Protein AF-A0A7D9IFY8-F1 (afdb_monomer)

Organism: Paramuricea clavata (NCBI:txid317549)

Mean predicted aligned error: 18.94 Å

Secondary structure (DSSP, 8-state):
--SSSEE-SS--TT-PEEHHHHHHHHHHHHHHHHHHH-SS--HHHHHHHHHT---S--SS-HHHHHHHHHHHHHHTTTTS--TT--S-TT-TTS-S-TTTT--HHHHHHHHHHHHHHHHHHHT--

Foldseek 3Di:
DDPQQWDADDDDDPRTDGPVVVVVVVVVVVVVLVVQCDPDDDPVSSVVSVVPPDDPPPPDDVVVVVVVVVVVCVVVVVVDDDPPPPQCPVCPVDDSPPCPPPDPVVVVVVVVVVVVVVCVVVVDD

Radius of gyration: 24.24 Å; Cα contacts (8 Å, |Δi|>4): 32; chains: 1; bounding box: 45×59×61 Å

Structure (mmCIF, N/CA/C/O backbone):
data_AF-A0A7D9IFY8-F1
#
_entry.id   AF-A0A7D9IFY8-F1
#
loop_
_atom_site.group_PDB
_atom_site.id
_atom_site.type_symbol
_atom_site.label_atom_id
_atom_site.label_alt_id
_atom_site.label_comp_id
_atom_site.label_asym_id
_atom_site.label_entity_id
_atom_site.label_seq_id
_atom_site.pdbx_PDB_ins_code
_atom_site.Cartn_x
_atom_site.Cartn_y
_atom_site.Cartn_z
_atom_site.occupancy
_atom_site.B_iso_or_equiv
_atom_site.auth_seq_id
_atom_site.auth_comp_id
_atom_site.auth_asym_id
_atom_site.auth_atom_id
_atom_site.pdbx_PDB_model_num
ATOM 1 N N . MET A 1 1 ? 24.743 -6.665 -24.602 1.00 47.25 1 MET A N 1
ATOM 2 C CA . MET A 1 1 ? 23.739 -6.048 -23.702 1.00 47.25 1 MET A CA 1
ATOM 3 C C . MET A 1 1 ? 23.916 -4.538 -23.751 1.00 47.25 1 MET A C 1
ATOM 5 O O . MET A 1 1 ? 25.010 -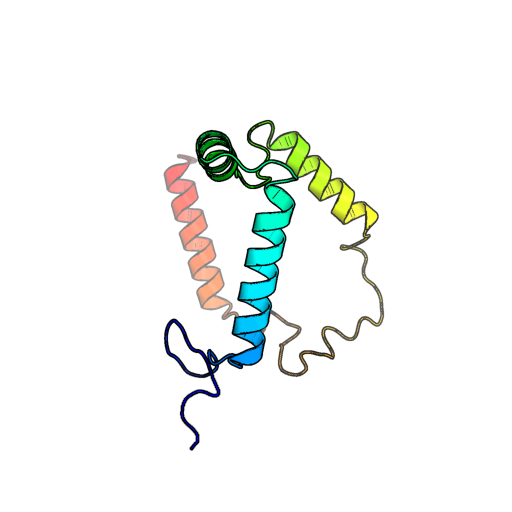4.081 -23.456 1.00 47.25 1 MET A O 1
ATOM 9 N N . LYS A 1 2 ? 22.901 -3.763 -24.164 1.00 46.47 2 LYS A N 1
ATOM 10 C CA . LYS A 1 2 ? 22.975 -2.292 -24.101 1.00 46.47 2 LYS A CA 1
ATOM 11 C C . LYS A 1 2 ? 22.871 -1.862 -22.634 1.00 46.47 2 LYS A C 1
ATOM 13 O O . LYS A 1 2 ? 21.839 -2.074 -22.000 1.00 46.47 2 LYS A O 1
ATOM 18 N N . TRP A 1 3 ? 23.962 -1.311 -22.110 1.00 46.94 3 TRP A N 1
ATOM 19 C CA . TRP A 1 3 ? 23.988 -0.527 -20.875 1.00 46.94 3 TRP A CA 1
ATOM 20 C C . TRP A 1 3 ? 22.898 0.566 -20.940 1.00 46.94 3 TRP A C 1
ATOM 22 O O . TRP A 1 3 ? 22.561 1.018 -22.032 1.00 46.94 3 TRP A O 1
ATOM 32 N N . ASN A 1 4 ? 22.332 0.981 -19.802 1.00 60.41 4 ASN A N 1
ATOM 33 C CA . ASN A 1 4 ? 21.301 2.035 -19.718 1.00 60.41 4 ASN A CA 1
ATOM 34 C C . ASN A 1 4 ? 19.918 1.737 -20.335 1.00 60.41 4 ASN A C 1
ATOM 36 O O . ASN A 1 4 ? 19.291 2.634 -20.891 1.00 60.41 4 ASN A O 1
ATOM 40 N N . ARG A 1 5 ? 19.362 0.527 -20.184 1.00 70.44 5 ARG A N 1
ATOM 41 C CA . ARG A 1 5 ? 17.916 0.296 -20.444 1.00 70.44 5 ARG A CA 1
ATOM 42 C C . ARG A 1 5 ? 17.066 0.216 -19.176 1.00 70.44 5 ARG A C 1
ATOM 44 O O . ARG A 1 5 ? 15.882 0.549 -19.192 1.00 70.44 5 ARG A O 1
ATOM 51 N N . PHE A 1 6 ? 17.674 -0.210 -18.076 1.00 76.62 6 PHE A N 1
ATOM 52 C CA . PHE A 1 6 ? 16.973 -0.486 -16.832 1.00 76.62 6 PHE A CA 1
ATOM 53 C C . PHE A 1 6 ? 17.587 0.286 -15.671 1.00 76.62 6 PHE A C 1
ATOM 55 O O . PHE A 1 6 ? 18.805 0.357 -15.533 1.00 76.62 6 PHE A O 1
ATOM 62 N N . TYR A 1 7 ? 16.720 0.845 -14.835 1.00 79.75 7 TYR A N 1
ATOM 63 C CA . TYR A 1 7 ? 17.058 1.516 -13.594 1.00 79.75 7 TYR A CA 1
ATOM 64 C C . TYR A 1 7 ? 16.783 0.581 -12.418 1.00 79.75 7 TYR A C 1
ATOM 66 O O . TYR A 1 7 ? 15.698 0.006 -12.303 1.00 79.75 7 TYR A O 1
ATOM 74 N N . ASN A 1 8 ? 17.758 0.455 -11.522 1.00 82.56 8 ASN A N 1
ATOM 75 C CA . ASN A 1 8 ? 17.622 -0.291 -10.280 1.00 82.56 8 ASN A CA 1
ATOM 76 C C . ASN A 1 8 ? 18.334 0.465 -9.159 1.00 82.56 8 ASN A C 1
ATOM 78 O O . ASN A 1 8 ? 19.557 0.545 -9.132 1.00 82.56 8 ASN A O 1
ATOM 82 N N . LYS A 1 9 ? 17.557 1.049 -8.244 1.00 75.62 9 LYS A N 1
ATOM 83 C CA . LYS A 1 9 ? 18.082 1.914 -7.179 1.00 75.62 9 LYS A CA 1
ATOM 84 C C . LYS A 1 9 ? 18.773 1.144 -6.049 1.00 75.62 9 LYS A C 1
ATOM 86 O O . LYS A 1 9 ? 19.682 1.678 -5.430 1.00 75.62 9 LYS A O 1
ATOM 91 N N . TYR A 1 10 ? 18.312 -0.071 -5.755 1.00 80.12 10 TYR A N 1
ATOM 92 C CA . TYR A 1 10 ? 18.707 -0.828 -4.557 1.00 80.12 10 TYR A CA 1
ATOM 93 C C . TYR A 1 10 ? 19.348 -2.186 -4.884 1.00 80.12 10 TYR A C 1
ATOM 95 O O . TYR A 1 10 ? 19.658 -2.952 -3.977 1.00 80.12 10 TYR A O 1
ATOM 103 N N . GLY A 1 11 ? 19.515 -2.504 -6.170 1.00 75.81 11 GLY A N 1
ATOM 104 C CA . GLY A 1 11 ? 19.933 -3.824 -6.632 1.00 75.81 11 GLY A CA 1
ATOM 105 C C . GLY A 1 11 ? 18.859 -4.905 -6.427 1.00 75.81 11 GLY A C 1
ATOM 106 O O . GLY A 1 11 ? 17.798 -4.674 -5.843 1.00 75.81 11 GLY A O 1
ATOM 107 N N . GLY A 1 12 ? 19.128 -6.111 -6.936 1.00 73.69 12 GLY A N 1
ATOM 108 C CA . GLY A 1 12 ? 18.305 -7.307 -6.714 1.00 73.69 12 GLY A CA 1
ATOM 109 C C . GLY A 1 12 ? 17.490 -7.781 -7.924 1.00 73.69 12 GLY A C 1
ATOM 110 O O . GLY A 1 12 ? 17.083 -7.002 -8.791 1.00 73.69 12 GLY A O 1
ATOM 111 N N . LYS A 1 13 ? 17.252 -9.098 -7.977 1.00 70.25 13 LYS A N 1
ATOM 112 C CA . LYS A 1 13 ? 16.517 -9.775 -9.056 1.00 70.25 13 LYS A CA 1
ATOM 113 C C . LYS A 1 13 ? 15.056 -9.304 -9.079 1.00 70.25 13 LYS A C 1
ATOM 115 O O . LYS A 1 13 ? 14.392 -9.295 -8.049 1.00 70.25 13 LYS A O 1
ATOM 120 N N . GLY A 1 14 ? 14.570 -8.891 -10.251 1.00 74.56 14 GLY A N 1
ATOM 121 C CA . GLY A 1 14 ? 13.191 -8.414 -10.443 1.00 74.56 14 GLY A CA 1
ATOM 122 C C . GLY A 1 14 ? 12.923 -6.958 -10.035 1.00 74.56 14 GLY A C 1
ATOM 123 O O . GLY A 1 14 ? 11.797 -6.499 -10.170 1.00 74.56 14 GLY A O 1
ATOM 124 N N . ARG A 1 15 ? 13.936 -6.206 -9.580 1.00 74.31 15 ARG A N 1
ATOM 125 C CA . ARG A 1 15 ? 13.803 -4.789 -9.168 1.00 74.31 15 ARG A CA 1
ATOM 126 C C . ARG A 1 15 ? 14.237 -3.785 -10.245 1.00 74.31 15 ARG A C 1
ATOM 128 O O . ARG A 1 15 ? 14.510 -2.624 -9.952 1.00 74.31 15 ARG A O 1
ATOM 135 N N . ASN A 1 16 ? 14.314 -4.243 -11.491 1.00 81.75 16 ASN A N 1
ATOM 136 C CA . ASN A 1 16 ? 14.696 -3.440 -12.646 1.00 81.75 16 ASN A CA 1
ATOM 137 C C . ASN A 1 16 ? 13.439 -2.817 -13.263 1.00 81.75 16 ASN A C 1
ATOM 139 O O . ASN A 1 16 ? 12.577 -3.547 -13.747 1.00 81.75 16 ASN A O 1
ATOM 143 N N . ILE A 1 17 ? 13.347 -1.489 -13.277 1.00 82.94 17 ILE A N 1
ATOM 144 C CA . ILE A 1 17 ? 12.310 -0.770 -14.029 1.00 82.94 17 ILE A CA 1
ATOM 145 C C . ILE A 1 17 ? 12.907 -0.194 -15.318 1.00 82.94 17 ILE A C 1
ATOM 147 O O . ILE A 1 17 ? 14.098 0.119 -15.334 1.00 82.94 17 ILE A O 1
ATOM 151 N N . PRO A 1 18 ? 12.134 -0.037 -16.405 1.00 86.19 18 PRO A N 1
ATOM 152 C CA . PRO A 1 18 ? 12.608 0.672 -17.589 1.00 86.19 18 PRO A CA 1
ATOM 153 C C . PRO A 1 18 ? 13.031 2.103 -17.236 1.00 86.19 18 PRO A C 1
ATOM 155 O O . PRO A 1 18 ? 12.374 2.769 -16.431 1.00 86.19 18 PRO A O 1
ATOM 158 N N . LEU A 1 19 ? 14.121 2.585 -17.834 1.00 83.06 19 LEU A N 1
ATOM 159 C CA . LEU A 1 19 ? 14.581 3.962 -17.625 1.00 83.06 19 LEU A CA 1
ATOM 160 C C . LEU A 1 19 ? 13.548 4.997 -18.083 1.00 83.06 19 LEU A C 1
ATOM 162 O O . LEU A 1 19 ? 13.347 5.983 -17.377 1.00 83.06 19 LEU A O 1
ATOM 166 N N . ASP A 1 20 ? 12.828 4.727 -19.174 1.00 84.06 20 ASP A N 1
ATOM 167 C CA . ASP A 1 20 ? 11.741 5.587 -19.658 1.00 84.06 20 ASP A CA 1
ATOM 168 C C . ASP A 1 20 ? 10.643 5.742 -18.601 1.00 84.06 20 ASP A C 1
ATOM 170 O O . ASP A 1 20 ? 10.259 6.856 -18.251 1.00 84.06 20 ASP A O 1
ATOM 174 N N . LEU A 1 21 ? 10.237 4.633 -17.973 1.00 84.25 21 LEU A N 1
ATOM 175 C CA . LEU A 1 21 ? 9.246 4.643 -16.896 1.00 84.25 21 LEU A CA 1
ATOM 176 C C . LEU A 1 21 ? 9.736 5.446 -15.682 1.00 84.25 21 LEU A C 1
ATOM 178 O O . LEU A 1 21 ? 8.972 6.182 -15.055 1.00 84.25 21 LEU A O 1
ATOM 182 N N . LYS A 1 22 ? 11.026 5.342 -15.340 1.00 85.50 22 LYS A N 1
ATOM 183 C CA . LYS A 1 22 ? 11.612 6.152 -14.265 1.00 85.50 22 LYS A CA 1
ATOM 184 C C . LYS A 1 22 ? 11.605 7.640 -14.621 1.00 85.50 22 LYS A C 1
ATOM 186 O O . LYS A 1 22 ? 11.300 8.470 -13.761 1.00 85.50 22 LYS A O 1
ATOM 191 N N . MET A 1 23 ? 11.929 7.977 -15.864 1.00 86.44 23 MET A N 1
ATOM 192 C CA . MET A 1 23 ? 11.931 9.349 -16.362 1.00 86.44 23 MET A CA 1
ATOM 193 C C . MET A 1 23 ? 10.519 9.943 -16.370 1.00 86.44 23 MET A C 1
ATOM 195 O O . MET A 1 23 ? 10.328 11.068 -15.916 1.00 86.44 23 MET A O 1
ATOM 199 N N . GLU A 1 24 ? 9.507 9.174 -16.770 1.00 88.50 24 GLU A N 1
ATOM 200 C CA . GLU A 1 24 ? 8.099 9.572 -16.678 1.00 88.50 24 GLU A CA 1
ATOM 201 C C . GLU A 1 24 ? 7.666 9.850 -15.237 1.00 88.50 24 GLU A C 1
ATOM 203 O O . GLU A 1 24 ? 7.034 10.873 -14.964 1.00 88.50 24 GLU A O 1
ATOM 208 N N . GLN A 1 25 ? 8.046 8.987 -14.290 1.00 89.75 25 GLN A N 1
ATOM 209 C CA . GLN A 1 25 ? 7.767 9.199 -12.867 1.00 89.75 25 GLN A CA 1
ATOM 210 C C . GLN A 1 25 ? 8.417 10.486 -12.342 1.00 89.75 25 GLN A C 1
ATOM 212 O O . GLN A 1 25 ? 7.773 11.243 -11.615 1.00 89.75 25 GLN A O 1
ATOM 217 N N . LEU A 1 26 ? 9.672 10.754 -12.720 1.00 87.12 26 LEU A N 1
ATOM 218 C CA . LEU A 1 26 ? 10.379 11.983 -12.345 1.00 87.12 26 LEU A CA 1
ATOM 219 C C . LEU A 1 26 ? 9.727 13.220 -12.972 1.00 87.12 26 LEU A C 1
ATOM 221 O O . LEU A 1 26 ? 9.483 14.200 -12.272 1.00 87.12 26 LEU A O 1
ATOM 225 N N . ASN A 1 27 ? 9.360 13.154 -14.250 1.00 90.50 27 ASN A N 1
ATOM 226 C CA . ASN A 1 27 ? 8.672 14.237 -14.948 1.00 90.50 27 ASN A CA 1
ATOM 227 C C . ASN A 1 27 ? 7.293 14.523 -14.344 1.00 90.50 27 ASN A C 1
ATOM 229 O O . ASN A 1 27 ? 6.922 15.683 -14.162 1.00 90.50 27 ASN A O 1
ATOM 233 N N . LYS A 1 28 ? 6.532 13.482 -13.991 1.00 88.62 28 LYS A N 1
ATOM 234 C CA . LYS A 1 28 ? 5.238 13.620 -13.313 1.00 88.62 28 LYS A CA 1
ATOM 235 C C . LYS A 1 28 ? 5.401 14.245 -11.930 1.00 88.62 28 LYS A C 1
ATOM 237 O O . LYS A 1 28 ? 4.640 15.149 -11.586 1.00 88.62 28 LYS A O 1
ATOM 242 N N . LEU A 1 29 ? 6.404 13.810 -11.165 1.00 84.81 29 LEU A N 1
ATOM 243 C CA . LEU A 1 29 ? 6.724 14.373 -9.854 1.00 84.81 29 LEU A CA 1
ATOM 244 C C . LEU A 1 29 ? 7.085 15.859 -9.965 1.00 84.81 29 LEU A C 1
ATOM 246 O O . LEU A 1 29 ? 6.508 16.679 -9.256 1.00 84.81 29 LEU A O 1
ATOM 250 N N . LEU A 1 30 ? 7.968 16.210 -10.899 1.00 82.44 30 LEU A N 1
ATOM 251 C CA . LEU A 1 30 ? 8.411 17.579 -11.150 1.00 82.44 30 LEU A CA 1
ATOM 252 C C . LEU A 1 30 ? 7.241 18.481 -11.571 1.00 82.44 30 LEU A C 1
ATOM 254 O O . LEU A 1 30 ? 7.009 19.524 -10.964 1.00 82.44 30 LEU A O 1
ATOM 258 N N . LYS A 1 31 ? 6.437 18.052 -12.552 1.00 82.75 31 LYS A N 1
ATOM 259 C CA . LYS A 1 31 ? 5.240 18.789 -12.993 1.00 82.75 31 LYS A CA 1
ATOM 260 C C . LYS A 1 31 ? 4.221 18.950 -11.866 1.00 82.75 31 LYS A C 1
ATOM 262 O O . LYS A 1 31 ? 3.619 20.012 -11.734 1.00 82.75 31 LYS A O 1
ATOM 267 N N . SER A 1 32 ? 4.039 17.926 -11.032 1.00 77.88 32 SER A N 1
ATOM 268 C CA . SER A 1 32 ? 3.168 18.007 -9.858 1.00 77.88 32 SER A CA 1
ATOM 269 C C . SER A 1 32 ? 3.703 18.991 -8.817 1.00 77.88 32 SER A C 1
ATOM 271 O O . SER A 1 32 ? 2.914 19.739 -8.242 1.00 77.88 32 SER A O 1
ATOM 273 N N . MET A 1 33 ? 5.018 19.012 -8.578 1.00 78.62 33 MET A N 1
ATOM 274 C CA . MET A 1 33 ? 5.655 19.982 -7.689 1.00 78.62 33 MET A CA 1
ATOM 275 C C . MET A 1 33 ? 5.448 21.403 -8.212 1.00 78.62 33 MET A C 1
ATOM 277 O O . MET A 1 33 ? 4.920 22.232 -7.479 1.00 78.62 33 MET A O 1
ATOM 281 N N . PHE A 1 34 ? 5.742 21.665 -9.487 1.00 75.12 34 PHE A N 1
ATOM 282 C CA . PHE A 1 34 ? 5.554 22.989 -10.083 1.00 75.12 34 PHE A CA 1
ATOM 283 C C . PHE A 1 34 ? 4.094 23.448 -10.080 1.00 75.12 34 PHE A C 1
ATOM 285 O O . PHE A 1 34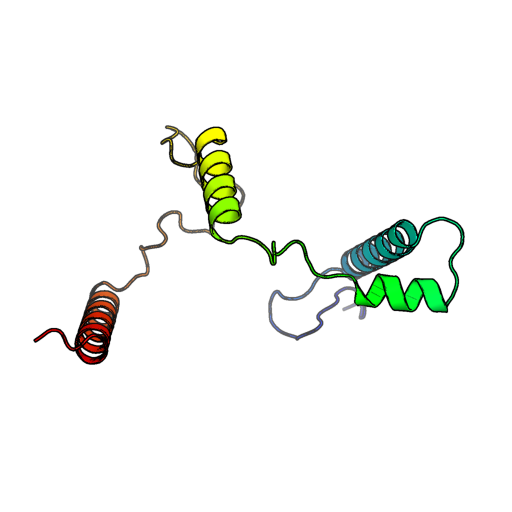 ? 3.819 24.584 -9.703 1.00 75.12 34 PHE A O 1
ATOM 292 N N . ARG A 1 35 ? 3.137 22.563 -10.388 1.00 77.94 35 ARG A N 1
ATOM 293 C CA . ARG A 1 35 ? 1.703 22.879 -10.256 1.00 77.94 35 ARG A CA 1
ATOM 294 C C . ARG A 1 35 ? 1.326 23.249 -8.823 1.00 77.94 35 ARG A C 1
ATOM 296 O O . ARG A 1 35 ? 0.579 24.199 -8.624 1.00 77.94 35 ARG A O 1
ATOM 303 N N . SER A 1 36 ? 1.878 22.551 -7.827 1.00 67.56 36 SER A N 1
ATOM 304 C CA . SER A 1 36 ? 1.621 22.860 -6.412 1.00 67.56 36 SER A CA 1
ATOM 305 C C . SER A 1 36 ? 2.228 24.187 -5.938 1.00 67.56 36 SER A C 1
ATOM 307 O O . SER A 1 36 ? 1.834 24.701 -4.894 1.00 67.56 36 SER A O 1
ATOM 309 N N . LEU A 1 37 ? 3.171 24.764 -6.692 1.00 68.69 37 LEU A N 1
ATOM 310 C CA . LEU A 1 37 ? 3.765 26.061 -6.374 1.00 68.69 37 LEU A CA 1
ATOM 311 C C . LEU A 1 37 ? 2.917 27.247 -6.872 1.00 68.69 37 LEU A C 1
ATOM 313 O O . LEU A 1 37 ? 3.071 28.337 -6.329 1.00 68.69 37 LEU A O 1
ATOM 317 N N . GLY A 1 38 ? 1.982 27.044 -7.808 1.00 67.44 38 GLY A N 1
ATOM 318 C CA . GLY A 1 38 ? 1.103 28.095 -8.344 1.00 67.44 38 GLY A CA 1
ATOM 319 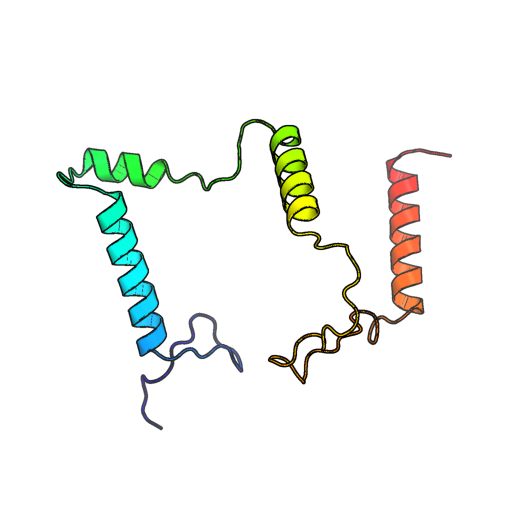C C . GLY A 1 38 ? 1.834 29.203 -9.131 1.00 67.44 38 GLY A C 1
ATOM 320 O O . GLY A 1 38 ? 3.064 29.221 -9.189 1.00 67.44 38 GLY A O 1
ATOM 321 N N . PRO A 1 39 ? 1.097 30.135 -9.762 1.00 65.75 39 PRO A N 1
ATOM 322 C CA . PRO A 1 39 ? 1.691 31.306 -10.410 1.00 65.75 39 PRO A CA 1
ATOM 323 C C . PRO A 1 39 ? 2.239 32.275 -9.340 1.00 65.75 39 PRO A C 1
ATOM 325 O O . PRO A 1 39 ? 1.572 32.516 -8.336 1.00 65.75 39 PRO A O 1
ATOM 328 N N . ASN A 1 40 ? 3.445 32.819 -9.549 1.00 59.75 40 ASN A N 1
ATOM 329 C CA . ASN A 1 40 ? 4.266 33.628 -8.617 1.00 59.75 40 ASN A CA 1
ATOM 330 C C . ASN A 1 40 ? 5.036 32.847 -7.532 1.00 59.75 40 ASN A C 1
ATOM 332 O O . ASN A 1 40 ? 4.771 32.955 -6.328 1.00 59.75 40 ASN A O 1
ATOM 336 N N . VAL A 1 41 ? 6.049 32.097 -7.980 1.00 61.31 41 VAL A N 1
ATOM 337 C CA . VAL A 1 41 ? 7.040 31.427 -7.127 1.00 61.31 41 VAL A CA 1
ATOM 338 C C . VAL A 1 41 ? 8.059 32.446 -6.610 1.00 61.31 41 VAL A C 1
ATOM 340 O O . VAL A 1 41 ? 8.734 33.105 -7.390 1.00 61.31 41 VAL A O 1
ATOM 343 N N . ASP A 1 42 ? 8.181 32.543 -5.289 1.00 69.19 42 ASP A N 1
ATOM 344 C CA . ASP A 1 42 ? 9.194 33.338 -4.586 1.00 69.19 42 ASP A CA 1
ATOM 345 C C . ASP A 1 42 ? 9.947 32.399 -3.626 1.00 69.19 42 ASP A C 1
ATOM 347 O O . ASP A 1 42 ? 9.333 31.496 -3.040 1.00 69.19 42 ASP A O 1
ATOM 351 N N . GLU A 1 43 ? 11.262 32.558 -3.466 1.00 67.69 43 GLU A N 1
ATOM 352 C CA . GLU A 1 43 ? 12.131 31.588 -2.777 1.00 67.69 43 GLU A CA 1
ATOM 353 C C . GLU A 1 43 ? 11.682 31.356 -1.322 1.00 67.69 43 GLU A C 1
ATOM 355 O O . GLU A 1 43 ? 11.629 30.220 -0.832 1.00 67.69 43 GLU A O 1
ATOM 360 N N . LYS A 1 44 ? 11.238 32.428 -0.651 1.00 64.81 44 LYS A N 1
ATOM 361 C CA . LYS A 1 44 ? 10.694 32.381 0.718 1.00 64.81 44 LYS A CA 1
ATOM 362 C C . LYS A 1 44 ? 9.360 31.628 0.794 1.00 64.81 44 LYS A C 1
ATOM 364 O O . LYS A 1 44 ? 9.133 30.856 1.728 1.00 64.81 44 LYS A O 1
ATOM 369 N N . LYS A 1 45 ? 8.479 31.803 -0.200 1.00 60.75 45 LYS A N 1
ATOM 370 C CA . LYS A 1 45 ? 7.183 31.099 -0.280 1.00 60.75 45 LYS A CA 1
ATOM 371 C C . LYS A 1 45 ? 7.376 29.615 -0.599 1.00 60.75 45 LYS A C 1
ATOM 373 O O . LYS A 1 45 ? 6.654 28.777 -0.059 1.00 60.75 45 LYS A O 1
ATOM 378 N N . CYS A 1 46 ? 8.372 29.292 -1.422 1.00 56.94 46 CYS A N 1
ATOM 379 C CA . CYS A 1 46 ? 8.711 27.928 -1.814 1.00 56.94 46 CYS A CA 1
ATOM 380 C C . CYS A 1 46 ? 9.175 27.090 -0.610 1.00 56.94 46 CYS A C 1
ATOM 382 O O . CYS A 1 46 ? 8.608 26.029 -0.343 1.00 56.94 46 CYS A O 1
ATOM 384 N N . LYS A 1 47 ? 10.110 27.612 0.201 1.00 61.84 47 LYS A N 1
ATOM 385 C CA . LYS A 1 47 ? 10.584 26.948 1.434 1.00 61.84 47 LYS A CA 1
ATOM 386 C C . LYS A 1 47 ? 9.447 26.703 2.436 1.00 61.84 47 LYS A C 1
ATOM 388 O O . LYS A 1 47 ? 9.335 25.607 2.984 1.00 61.84 47 LYS A O 1
ATOM 393 N N . LYS A 1 48 ? 8.549 27.681 2.615 1.00 61.12 48 LYS A N 1
ATOM 394 C CA . LYS A 1 48 ? 7.385 27.554 3.511 1.00 61.12 48 LYS A CA 1
ATOM 395 C C . LYS A 1 48 ? 6.412 26.459 3.050 1.00 61.12 48 LYS A C 1
ATOM 397 O O . LYS A 1 48 ? 6.011 25.629 3.859 1.00 61.12 48 LYS A O 1
A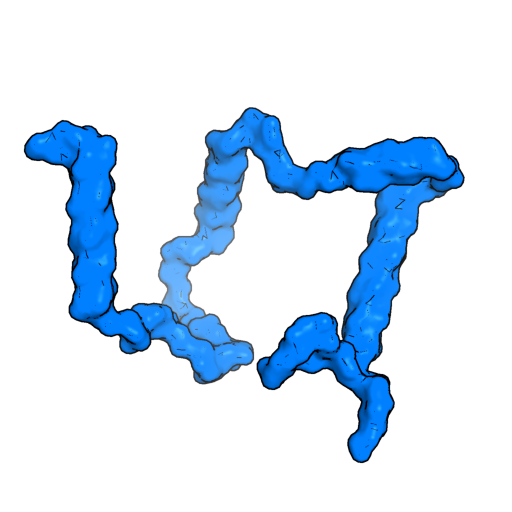TOM 402 N N . ARG A 1 49 ? 6.079 26.405 1.755 1.00 58.91 49 ARG A N 1
ATOM 403 C CA . ARG A 1 49 ? 5.151 25.401 1.193 1.00 58.91 49 ARG A CA 1
ATOM 404 C C . ARG A 1 49 ? 5.740 23.989 1.153 1.00 58.91 49 ARG A C 1
ATOM 406 O O . ARG A 1 49 ? 5.012 23.025 1.364 1.00 58.91 49 ARG A O 1
ATOM 413 N N . MET A 1 50 ? 7.048 23.861 0.928 1.00 56.81 50 MET A N 1
ATOM 414 C CA . MET A 1 50 ? 7.753 22.572 0.964 1.00 56.81 50 MET A CA 1
ATOM 415 C C . MET A 1 50 ? 7.792 21.976 2.378 1.00 56.81 50 MET A C 1
ATOM 417 O O . MET A 1 50 ? 7.611 20.772 2.531 1.00 56.81 50 MET A O 1
ATOM 421 N N . SER A 1 51 ? 7.956 22.816 3.407 1.00 57.81 51 SER A N 1
ATOM 422 C CA . SER A 1 51 ? 7.947 22.394 4.817 1.00 57.81 51 SER A CA 1
ATOM 423 C C . SER A 1 51 ? 6.538 22.043 5.337 1.00 57.81 51 SER A C 1
ATOM 425 O O . SER A 1 51 ? 6.379 21.260 6.269 1.00 57.81 51 SER A O 1
ATOM 427 N N . GLN A 1 52 ? 5.485 22.572 4.700 1.00 56.41 52 GLN A N 1
ATOM 428 C CA . GLN A 1 52 ? 4.084 22.351 5.082 1.00 56.41 52 GLN A CA 1
ATOM 429 C C . GLN A 1 52 ? 3.436 21.090 4.488 1.00 56.41 52 GLN A C 1
ATOM 431 O O . GLN A 1 52 ? 2.270 20.830 4.783 1.00 56.41 52 GLN A O 1
ATOM 436 N N . LYS A 1 53 ? 4.152 20.274 3.699 1.00 45.47 53 LYS A N 1
ATOM 437 C CA . LYS A 1 53 ? 3.649 18.959 3.261 1.00 45.47 53 LYS A CA 1
ATOM 438 C C . LYS A 1 53 ? 3.654 17.964 4.424 1.00 45.47 53 LYS A C 1
ATOM 440 O O . LYS A 1 53 ? 4.432 17.017 4.459 1.00 45.47 53 LYS A O 1
ATOM 445 N N . GLN A 1 54 ? 2.747 18.162 5.372 1.00 48.53 54 GLN A N 1
ATOM 446 C CA . GLN A 1 54 ? 2.216 17.053 6.146 1.00 48.53 54 GLN A CA 1
ATOM 447 C C . GLN A 1 54 ? 1.325 16.263 5.186 1.00 48.53 54 GLN A C 1
ATOM 449 O O . GLN A 1 54 ? 0.447 16.834 4.541 1.00 48.53 54 GLN A O 1
ATOM 454 N N . GLY A 1 55 ? 1.592 14.966 5.026 1.00 49.12 55 GLY A N 1
ATOM 455 C CA . GLY A 1 55 ? 0.641 14.082 4.356 1.00 49.12 55 GLY A CA 1
ATOM 456 C C . GLY A 1 55 ? -0.731 14.198 5.022 1.00 49.12 55 GLY A C 1
ATOM 457 O O . GLY A 1 55 ? -0.816 14.601 6.182 1.00 49.12 55 GLY A O 1
ATOM 458 N N . HIS A 1 56 ? -1.787 13.825 4.299 1.00 50.22 56 HIS A N 1
ATOM 459 C CA . HIS A 1 56 ? -3.161 13.679 4.799 1.00 50.22 56 HIS A CA 1
ATOM 460 C C . HIS A 1 56 ? -3.283 12.569 5.874 1.00 50.22 56 HIS A C 1
ATOM 462 O O . HIS A 1 56 ? -4.165 11.725 5.821 1.00 50.22 56 HIS A O 1
ATOM 468 N N . GLY A 1 57 ? -2.375 12.515 6.846 1.00 49.12 57 GLY A N 1
ATOM 469 C CA . GLY A 1 57 ? -2.664 11.943 8.146 1.00 49.12 57 GLY A CA 1
ATOM 470 C C . GLY A 1 57 ? -3.379 13.031 8.925 1.00 49.12 57 GLY A C 1
ATOM 471 O O . GLY A 1 57 ? -2.769 14.041 9.274 1.00 49.12 57 GLY A O 1
ATOM 472 N N . SER A 1 58 ? -4.677 12.856 9.132 1.00 50.59 58 SER A N 1
ATOM 473 C CA . SER A 1 58 ? -5.511 13.667 10.011 1.00 50.59 58 SER A CA 1
ATOM 474 C C . SER A 1 58 ? -4.875 13.720 11.405 1.00 50.59 58 SER A C 1
ATOM 476 O O . SER A 1 58 ? -5.157 12.901 12.272 1.00 50.59 58 SER A O 1
ATOM 478 N N . LYS A 1 59 ? -4.015 14.714 11.661 1.00 56.31 59 LYS A N 1
ATOM 479 C CA . LYS A 1 59 ? -3.438 15.004 12.989 1.00 56.31 59 LYS A CA 1
ATOM 480 C C . LYS A 1 59 ? -4.468 15.569 13.980 1.00 56.31 59 LYS A C 1
ATOM 482 O O . LYS A 1 59 ? -4.117 16.348 14.856 1.00 56.31 59 LYS A O 1
ATOM 487 N N . GLY A 1 60 ? -5.742 15.239 13.803 1.00 59.38 60 GLY A N 1
ATOM 488 C CA . GLY A 1 60 ? -6.838 15.845 14.546 1.00 59.38 60 GLY A CA 1
ATOM 489 C C . GLY A 1 60 ? -7.588 14.837 15.387 1.00 59.38 60 GLY A C 1
ATOM 490 O O . GLY A 1 60 ? -7.710 15.032 16.589 1.00 59.38 60 GLY A O 1
ATOM 491 N N . LYS A 1 61 ? -8.134 13.790 14.759 1.00 65.25 61 LYS A N 1
ATOM 492 C CA . LYS A 1 61 ? -9.137 12.934 15.396 1.00 65.25 61 LYS A CA 1
ATOM 493 C C . LYS A 1 61 ? -9.098 11.520 14.801 1.00 65.25 61 LYS A C 1
ATOM 495 O O . LYS A 1 61 ? -9.587 11.311 13.685 1.00 65.25 61 LYS A O 1
ATOM 500 N N . PRO A 1 62 ? -8.483 10.550 15.498 1.00 74.12 62 PRO A N 1
ATOM 501 C CA . PRO A 1 62 ? -8.393 9.177 15.006 1.00 74.12 62 PRO A CA 1
ATOM 502 C C . PRO A 1 62 ? -9.780 8.542 14.855 1.00 74.12 62 PRO A C 1
ATOM 504 O O . PRO A 1 62 ? -10.012 7.810 13.901 1.00 74.12 62 PRO A O 1
ATOM 507 N N . GLU A 1 63 ? -10.718 8.892 15.730 1.00 78.12 63 GLU A N 1
ATOM 508 C CA . GLU A 1 63 ? -12.090 8.372 15.749 1.00 78.12 63 GLU A CA 1
ATOM 509 C C . GLU A 1 63 ? -12.876 8.737 14.484 1.00 78.12 63 GLU A C 1
ATOM 511 O O . GLU A 1 63 ? -13.424 7.857 13.826 1.00 78.12 63 GLU A O 1
ATOM 516 N N . GLU A 1 64 ? -12.860 10.011 14.079 1.00 77.69 64 GLU A N 1
ATOM 517 C CA . GLU A 1 64 ? -13.524 10.467 12.846 1.00 77.69 64 GLU A CA 1
ATOM 518 C C . GLU A 1 64 ? -12.922 9.796 11.602 1.00 77.69 64 GLU A C 1
ATOM 520 O O . GLU A 1 64 ? -13.638 9.429 10.672 1.00 77.69 64 GLU A O 1
ATOM 525 N N . THR A 1 65 ? -11.606 9.568 11.614 1.00 78.88 65 THR A N 1
ATOM 526 C CA . THR A 1 65 ? -10.903 8.886 10.517 1.00 78.88 65 THR A CA 1
ATOM 527 C C . THR A 1 65 ? -11.312 7.416 10.431 1.00 78.88 65 THR A C 1
ATOM 529 O O . THR A 1 65 ? -11.578 6.909 9.343 1.00 78.88 65 THR A O 1
ATOM 532 N N . VAL A 1 66 ? -11.394 6.728 11.573 1.00 83.12 66 VAL A N 1
ATOM 533 C CA . VAL A 1 66 ? -11.863 5.339 11.647 1.00 83.12 66 VAL A CA 1
ATOM 534 C C . VAL A 1 66 ? -13.309 5.240 11.167 1.00 83.12 66 VAL A C 1
ATOM 536 O O . VAL A 1 66 ? -13.615 4.371 10.352 1.00 83.12 66 VAL A O 1
ATOM 539 N N . GLN A 1 67 ? -14.179 6.159 11.592 1.00 83.94 67 GLN 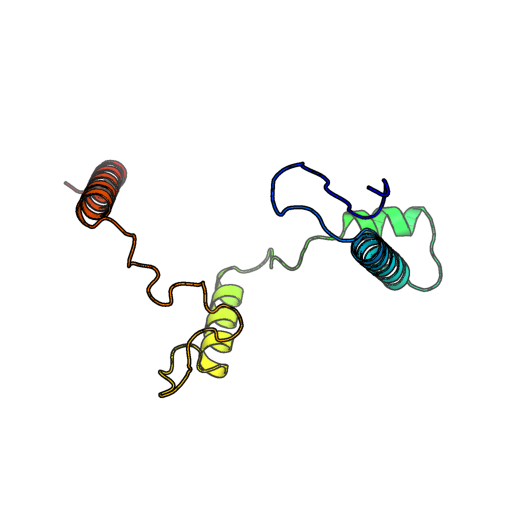A N 1
ATOM 540 C CA . GLN A 1 67 ? -15.578 6.171 11.170 1.00 83.94 67 GLN A CA 1
ATOM 541 C C . GLN A 1 67 ? -15.720 6.384 9.658 1.00 83.94 67 GLN A C 1
ATOM 543 O O . GLN A 1 67 ? -16.513 5.700 9.013 1.00 83.94 67 GLN A O 1
ATOM 548 N N . GLN A 1 68 ? -14.917 7.276 9.073 1.00 81.19 68 GLN A N 1
ATOM 549 C CA . GLN A 1 68 ? -14.898 7.493 7.629 1.00 81.19 68 GLN A CA 1
ATOM 550 C C . GLN A 1 68 ? -14.453 6.236 6.870 1.00 81.19 68 GLN A C 1
ATOM 552 O O . GLN A 1 68 ? -15.092 5.859 5.894 1.00 81.19 68 GLN A O 1
ATOM 557 N N . ILE A 1 69 ? -13.407 5.547 7.343 1.00 83.19 69 ILE A N 1
ATOM 558 C CA . ILE A 1 69 ? -12.950 4.284 6.742 1.00 83.19 69 ILE A CA 1
ATOM 559 C C . ILE A 1 69 ? -14.060 3.229 6.791 1.00 83.19 69 ILE A C 1
ATOM 561 O O . ILE A 1 69 ? -14.297 2.545 5.799 1.00 83.19 69 ILE A O 1
ATOM 565 N N . ILE A 1 70 ? -14.750 3.095 7.927 1.00 87.56 70 ILE A N 1
ATOM 566 C CA . ILE A 1 70 ? -15.853 2.139 8.080 1.00 87.56 70 ILE A CA 1
ATOM 567 C C . ILE A 1 70 ? -16.986 2.459 7.098 1.00 87.56 70 ILE A C 1
ATOM 569 O O . ILE A 1 70 ? -17.465 1.556 6.411 1.00 87.56 70 ILE A O 1
ATOM 573 N N . ASN A 1 71 ? -17.384 3.729 6.997 1.00 85.88 71 ASN A N 1
ATOM 574 C CA . ASN A 1 71 ? -18.441 4.161 6.084 1.00 85.88 71 ASN A CA 1
ATOM 575 C C . ASN A 1 71 ? -18.067 3.865 4.622 1.00 85.88 71 ASN A C 1
ATOM 577 O O . ASN A 1 71 ? -18.839 3.215 3.922 1.00 85.88 71 ASN A O 1
ATOM 581 N N . ASP A 1 72 ? -16.849 4.214 4.200 1.00 86.38 72 ASP A N 1
ATOM 582 C CA . ASP A 1 72 ? -16.320 3.916 2.864 1.00 86.38 72 ASP A CA 1
ATOM 583 C C . ASP A 1 72 ? -16.345 2.414 2.530 1.00 86.38 72 ASP A C 1
ATOM 585 O O . ASP A 1 72 ? -16.666 2.016 1.406 1.00 86.38 72 ASP A O 1
ATOM 589 N N . LEU A 1 73 ? -15.950 1.568 3.487 1.00 84.19 73 LEU A N 1
ATOM 590 C CA . LEU A 1 73 ? -15.907 0.115 3.306 1.00 84.19 73 LEU A CA 1
ATOM 591 C C . LEU A 1 73 ? -17.311 -0.489 3.195 1.00 84.19 73 LEU A C 1
ATOM 593 O O . LEU A 1 73 ? -17.518 -1.418 2.407 1.00 84.19 73 LEU A O 1
ATOM 597 N N . ASN A 1 74 ? -18.265 0.055 3.952 1.00 85.12 74 ASN A N 1
ATOM 598 C CA . ASN A 1 74 ? -19.667 -0.345 3.897 1.00 85.12 74 ASN A CA 1
ATOM 599 C C . ASN A 1 74 ? -20.336 0.108 2.594 1.00 85.12 74 ASN A C 1
ATOM 601 O O . ASN A 1 74 ? -20.978 -0.709 1.940 1.00 85.12 74 ASN A O 1
ATOM 605 N N . GLU A 1 75 ? -20.132 1.357 2.164 1.00 84.62 75 GLU A N 1
ATOM 606 C CA . GLU A 1 75 ? -20.658 1.880 0.892 1.00 84.62 75 GLU A CA 1
ATOM 607 C C . GLU A 1 75 ? -20.170 1.062 -0.305 1.00 84.62 75 GLU A C 1
ATOM 609 O O . GLU A 1 75 ? -20.946 0.683 -1.182 1.00 84.62 75 GLU A O 1
ATOM 614 N N . LYS A 1 76 ? -18.878 0.718 -0.321 1.00 78.94 76 LYS A N 1
ATOM 615 C CA . LYS A 1 76 ? -18.273 -0.099 -1.383 1.00 78.94 76 LYS A CA 1
ATOM 616 C C . LYS A 1 76 ? -18.624 -1.585 -1.277 1.00 78.94 76 LYS A C 1
ATOM 618 O O . LYS A 1 76 ? -18.126 -2.369 -2.085 1.00 78.94 76 LYS A O 1
ATOM 623 N N . CYS A 1 77 ? -19.441 -1.975 -0.291 1.00 72.19 77 CYS A N 1
ATOM 624 C CA . CYS A 1 77 ? -19.869 -3.350 -0.040 1.00 72.19 77 CYS A CA 1
ATOM 625 C C . CYS A 1 77 ? -18.692 -4.341 -0.057 1.00 72.19 77 CYS A C 1
ATOM 627 O O . CYS A 1 77 ? -18.817 -5.464 -0.543 1.00 72.19 77 CYS A O 1
ATOM 629 N N . VAL A 1 78 ? -17.526 -3.927 0.461 1.00 73.75 78 VAL A N 1
ATOM 630 C CA . VAL A 1 78 ? -16.263 -4.682 0.320 1.00 73.75 78 VAL A CA 1
ATOM 631 C C . VAL A 1 78 ? -16.345 -6.053 0.998 1.00 73.75 78 VAL A C 1
ATOM 633 O O . VAL A 1 78 ? -15.673 -6.993 0.581 1.00 73.75 78 VAL A O 1
ATOM 636 N N . PHE A 1 79 ? -17.194 -6.171 2.020 1.00 75.50 79 PHE A N 1
ATOM 637 C CA . PHE A 1 79 ? -17.407 -7.396 2.788 1.00 75.50 79 PHE A CA 1
ATOM 638 C C . PHE A 1 79 ? -18.540 -8.282 2.256 1.00 75.50 79 PHE A C 1
ATOM 640 O O . PHE A 1 79 ? -18.723 -9.389 2.761 1.00 75.50 79 PHE A O 1
ATOM 647 N N . GLN A 1 80 ? -19.309 -7.832 1.258 1.00 76.94 80 GLN A N 1
ATOM 648 C CA . GLN A 1 80 ? -20.354 -8.667 0.672 1.00 76.94 80 GLN A CA 1
ATOM 649 C C . GLN A 1 80 ? -19.730 -9.731 -0.233 1.00 76.94 80 GLN A C 1
ATOM 651 O O . GLN A 1 80 ? -18.939 -9.439 -1.136 1.00 76.94 80 GLN A O 1
ATOM 656 N N . TYR A 1 81 ? -20.104 -10.987 0.009 1.00 70.12 81 TYR A N 1
ATOM 657 C CA . TYR A 1 81 ? -19.691 -12.098 -0.833 1.00 70.12 81 TYR A CA 1
ATOM 658 C C . TYR A 1 81 ? -20.320 -11.945 -2.218 1.00 70.12 81 TYR A C 1
ATOM 660 O O . TYR A 1 81 ? -21.539 -11.961 -2.368 1.00 70.12 81 TYR A O 1
ATOM 668 N N . THR A 1 82 ? -19.477 -11.795 -3.236 1.00 65.94 82 THR A N 1
ATOM 669 C CA . THR A 1 82 ? -19.907 -11.743 -4.633 1.00 65.94 82 THR A CA 1
ATOM 670 C C . THR A 1 82 ? -19.647 -13.112 -5.260 1.00 65.94 82 THR A C 1
ATOM 672 O O . THR A 1 82 ? -18.481 -13.448 -5.503 1.00 65.94 82 THR A O 1
ATOM 675 N N . PRO A 1 83 ? -20.690 -13.938 -5.490 1.00 61.56 83 PRO A N 1
ATOM 676 C CA . PRO A 1 83 ? -20.510 -15.200 -6.194 1.00 61.56 83 PRO A CA 1
ATOM 677 C C . PRO A 1 83 ? -19.939 -14.898 -7.587 1.00 61.56 83 PRO A C 1
ATOM 679 O O . PRO A 1 83 ? -20.407 -13.989 -8.268 1.00 61.56 83 PRO A O 1
ATOM 682 N N . ASN A 1 84 ? -18.901 -15.639 -7.983 1.00 65.75 84 ASN 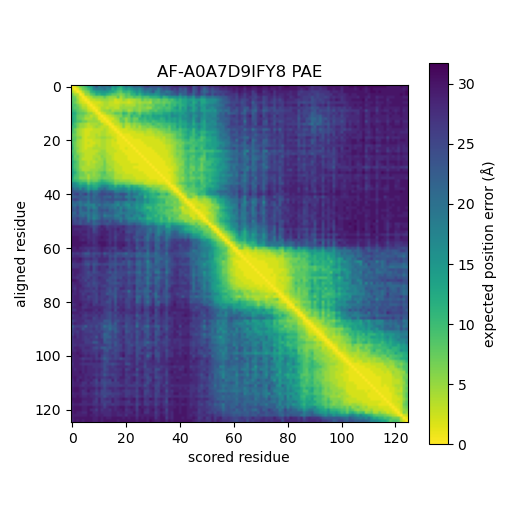A N 1
ATOM 683 C CA . ASN A 1 84 ? -18.174 -15.516 -9.258 1.00 65.75 84 ASN A CA 1
ATOM 684 C C . ASN A 1 84 ? -17.160 -14.363 -9.404 1.00 65.75 84 ASN A C 1
ATOM 686 O O . ASN A 1 84 ? -16.788 -14.020 -10.526 1.00 65.75 84 ASN A O 1
ATOM 690 N N . ARG A 1 85 ? -16.601 -13.808 -8.318 1.00 64.94 85 ARG A N 1
ATOM 691 C CA . ARG A 1 85 ? -15.283 -13.158 -8.451 1.00 64.94 85 ARG A CA 1
ATOM 692 C C . ARG A 1 85 ? -14.214 -14.227 -8.666 1.00 64.94 85 ARG A C 1
ATOM 694 O O . ARG A 1 85 ? -13.816 -14.896 -7.716 1.00 64.94 85 ARG A O 1
ATOM 701 N N . GLU A 1 86 ? -13.723 -14.359 -9.896 1.00 59.16 86 GLU A N 1
ATOM 702 C CA . GLU A 1 86 ? -12.562 -15.191 -10.249 1.00 59.16 86 GLU A CA 1
ATOM 703 C C . GLU A 1 86 ? -11.260 -14.617 -9.653 1.00 59.16 86 GLU A C 1
ATOM 705 O O . GLU A 1 86 ? -10.356 -14.216 -10.373 1.00 59.16 86 GLU A O 1
ATOM 710 N N . GLY A 1 87 ? -11.163 -14.513 -8.323 1.00 66.25 87 GLY A N 1
ATOM 711 C CA . GLY A 1 87 ? -9.975 -14.057 -7.598 1.00 66.25 87 GLY A CA 1
ATOM 712 C C . GLY A 1 87 ? -9.248 -12.883 -8.267 1.00 66.25 87 GLY A C 1
ATOM 713 O O . GLY A 1 87 ? -9.790 -11.788 -8.420 1.00 66.25 87 GLY A O 1
ATOM 714 N N . HIS A 1 88 ? -7.999 -13.124 -8.662 1.00 63.41 88 HIS A N 1
ATOM 715 C CA . HIS A 1 88 ? -7.163 -12.156 -9.359 1.00 63.41 88 HI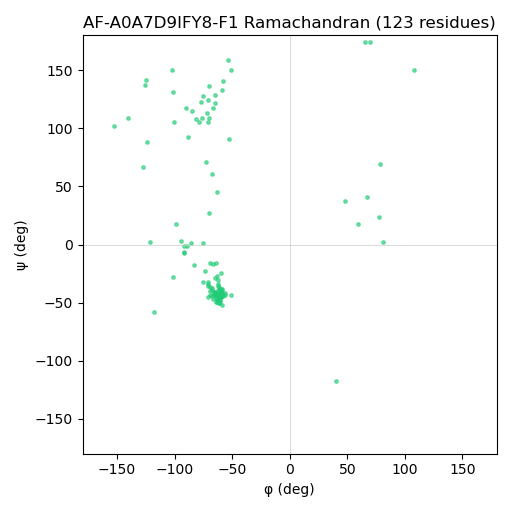S A CA 1
ATOM 716 C C . HIS A 1 88 ? -6.677 -12.745 -10.695 1.00 63.41 88 HIS A C 1
ATOM 718 O O . HIS A 1 88 ? -5.578 -13.301 -10.735 1.00 63.41 88 HIS A O 1
ATOM 724 N N . PRO A 1 89 ? -7.430 -12.608 -11.805 1.00 65.25 89 PRO A N 1
ATOM 725 C CA . PRO A 1 89 ? -7.051 -13.209 -13.089 1.00 65.25 89 PRO A CA 1
ATOM 726 C C . PRO A 1 89 ? -5.754 -12.600 -13.641 1.00 65.25 89 PRO A C 1
ATOM 728 O O . PRO A 1 89 ? -4.962 -13.280 -14.286 1.00 65.25 89 PRO A O 1
ATOM 731 N N . SER A 1 90 ? -5.472 -11.337 -13.301 1.00 74.19 90 SER A N 1
ATOM 732 C CA . SER A 1 90 ? -4.202 -10.662 -13.599 1.00 74.19 90 SER A CA 1
ATOM 733 C C . SER A 1 90 ? -3.001 -11.253 -12.850 1.00 74.19 90 SER A C 1
ATOM 735 O O . SER A 1 90 ? -1.857 -10.991 -13.216 1.00 74.19 90 SER A O 1
ATOM 737 N N . PHE A 1 91 ? -3.240 -12.042 -11.800 1.00 68.94 91 PHE A N 1
ATOM 738 C CA . PHE A 1 91 ? -2.210 -12.669 -10.980 1.00 68.94 91 PHE A CA 1
ATOM 739 C C . PHE A 1 91 ? -2.460 -14.178 -10.860 1.00 68.94 91 PHE A C 1
ATOM 741 O O . PHE A 1 91 ? -2.685 -14.682 -9.762 1.00 68.94 91 PHE A O 1
ATOM 748 N N . PRO A 1 92 ? -2.336 -14.939 -11.962 1.00 71.06 92 PRO A N 1
ATOM 749 C CA . PRO A 1 92 ? -2.614 -16.379 -11.968 1.00 71.06 92 PRO A CA 1
ATOM 750 C C . PRO A 1 92 ? -1.653 -17.187 -11.079 1.00 71.06 92 PRO A C 1
ATOM 752 O O . PRO A 1 92 ? -1.919 -18.335 -10.745 1.00 71.06 92 PRO A O 1
ATOM 755 N N . LYS A 1 93 ? -0.517 -16.594 -10.687 1.00 72.94 93 LYS A N 1
ATOM 756 C CA . LYS A 1 93 ? 0.460 -17.182 -9.756 1.00 72.94 93 LYS A CA 1
ATOM 757 C C . LYS A 1 93 ? 0.215 -16.800 -8.295 1.00 72.94 93 LYS A C 1
ATOM 759 O O . LYS A 1 93 ? 0.937 -17.282 -7.427 1.00 72.94 93 LYS A O 1
ATOM 764 N N . PHE A 1 94 ? -0.717 -15.888 -8.024 1.00 71.62 94 PHE A N 1
ATOM 765 C CA . PHE A 1 94 ? -1.036 -15.478 -6.666 1.00 71.62 94 PHE A CA 1
ATOM 766 C C . PHE A 1 94 ? -2.040 -16.466 -6.090 1.00 71.62 94 PHE A C 1
ATOM 768 O O . PHE A 1 94 ? -3.156 -16.601 -6.588 1.00 71.62 94 PHE A O 1
ATOM 775 N N . GLU A 1 95 ? -1.620 -17.199 -5.065 1.00 67.62 95 GLU A N 1
ATOM 776 C CA . GLU A 1 95 ? -2.496 -18.153 -4.402 1.00 67.62 95 GLU A CA 1
ATOM 777 C C . GLU A 1 95 ? -3.649 -17.395 -3.734 1.00 67.62 95 GLU A C 1
ATOM 779 O O . GLU A 1 95 ? -3.430 -16.530 -2.887 1.00 67.62 95 GLU A O 1
ATOM 784 N N . SER A 1 96 ? -4.887 -17.722 -4.112 1.00 68.50 96 SER A N 1
ATOM 785 C CA . SER A 1 96 ? -6.097 -17.133 -3.521 1.00 68.50 96 SER A CA 1
ATOM 786 C C . SER A 1 96 ? -6.214 -17.444 -2.026 1.00 68.50 96 SER A C 1
ATOM 788 O O . SER A 1 96 ? -6.723 -16.640 -1.248 1.00 68.50 96 SER A O 1
ATOM 790 N N . ASN A 1 97 ? -5.687 -18.597 -1.616 1.00 72.50 97 ASN A N 1
ATOM 791 C CA . ASN A 1 97 ? -5.638 -19.036 -0.231 1.00 72.50 97 ASN A CA 1
ATOM 792 C C . ASN A 1 97 ? -4.365 -18.528 0.456 1.00 72.50 97 ASN A C 1
ATOM 794 O O . ASN A 1 97 ? -3.338 -19.205 0.464 1.00 72.50 97 ASN A O 1
ATOM 798 N N . LEU A 1 98 ? -4.455 -17.365 1.106 1.00 71.75 98 LEU A N 1
ATOM 799 C CA . LEU A 1 98 ? -3.341 -16.748 1.847 1.00 71.75 98 LEU A CA 1
ATOM 800 C C . LEU A 1 98 ? -2.791 -17.627 2.986 1.00 71.75 98 LEU A C 1
ATOM 802 O O . LEU A 1 98 ? -1.635 -1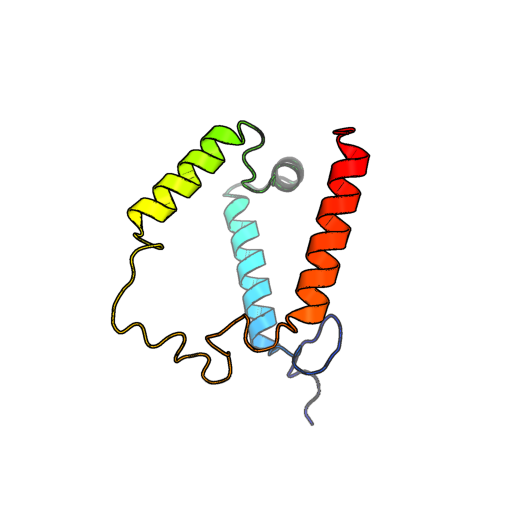7.492 3.380 1.00 71.75 98 LEU A O 1
ATOM 806 N N . VAL A 1 99 ? -3.609 -18.543 3.506 1.00 74.25 99 VAL A N 1
ATOM 807 C CA . VAL A 1 99 ? -3.253 -19.452 4.607 1.00 74.25 99 VAL A CA 1
ATOM 808 C C . VAL A 1 99 ? -2.684 -20.790 4.137 1.00 74.25 99 VAL A C 1
ATOM 810 O O . VAL A 1 99 ? -2.310 -21.612 4.966 1.00 74.25 99 VAL A O 1
ATOM 813 N N . LYS A 1 100 ? -2.576 -21.029 2.824 1.00 77.75 100 LYS A N 1
ATOM 814 C CA . LYS A 1 100 ? -2.138 -22.327 2.287 1.00 77.75 100 LYS A CA 1
ATOM 815 C C . LYS A 1 100 ? -0.736 -22.726 2.755 1.00 77.75 100 LYS A C 1
ATOM 817 O O . LYS A 1 100 ? -0.497 -23.888 3.062 1.00 77.75 100 LYS A O 1
ATOM 822 N N . ASN A 1 101 ? 0.170 -21.755 2.851 1.00 80.69 101 ASN A N 1
ATOM 823 C CA . ASN A 1 101 ? 1.544 -21.976 3.311 1.00 80.69 101 ASN A CA 1
ATOM 824 C C . ASN A 1 101 ? 1.723 -21.705 4.814 1.00 80.69 101 ASN A C 1
ATOM 826 O O . ASN A 1 101 ? 2.841 -21.790 5.327 1.00 80.69 101 ASN A O 1
ATOM 830 N N . LEU A 1 102 ? 0.642 -21.373 5.531 1.00 82.44 102 LEU A N 1
ATOM 831 C CA . LEU A 1 102 ? 0.695 -21.149 6.967 1.00 82.44 102 LEU A CA 1
ATOM 832 C C . LEU A 1 102 ? 0.781 -22.500 7.677 1.00 82.44 102 LEU A C 1
ATOM 834 O O . LEU A 1 102 ? -0.179 -23.267 7.744 1.00 82.44 102 LEU A O 1
ATOM 838 N N . LYS A 1 103 ? 1.950 -22.791 8.244 1.00 86.75 103 LYS A N 1
ATOM 839 C CA . LYS A 1 103 ? 2.135 -23.982 9.068 1.00 86.75 103 LYS A CA 1
ATOM 840 C C . LYS A 1 103 ? 1.379 -23.808 10.381 1.00 86.75 103 LYS A C 1
ATOM 842 O O . LYS A 1 103 ? 1.799 -23.046 11.248 1.00 86.75 103 LYS A O 1
ATOM 847 N N . TYR A 1 104 ? 0.287 -24.555 10.535 1.00 86.44 104 TYR A N 1
ATOM 848 C CA . TYR A 1 104 ? -0.587 -24.488 11.710 1.00 86.44 104 TYR A CA 1
ATOM 849 C C . TYR A 1 104 ? 0.175 -24.605 13.037 1.00 86.44 104 TYR A C 1
ATOM 851 O O . TYR A 1 104 ? -0.080 -23.838 13.956 1.00 86.44 104 TYR A O 1
ATOM 859 N N . ARG A 1 105 ? 1.143 -25.527 13.133 1.00 88.19 105 ARG A N 1
ATOM 860 C CA . ARG A 1 105 ? 1.918 -25.747 14.367 1.00 88.19 105 ARG A CA 1
ATOM 861 C C . ARG A 1 105 ? 2.723 -24.517 14.779 1.00 88.19 105 ARG A C 1
ATOM 863 O O . ARG A 1 105 ? 2.692 -24.130 15.944 1.00 88.19 105 ARG A O 1
ATOM 870 N N . ASP A 1 106 ? 3.400 -23.897 13.818 1.00 88.12 106 ASP A N 1
ATOM 871 C CA . ASP A 1 106 ? 4.223 -22.711 14.058 1.00 88.12 106 ASP A CA 1
ATOM 872 C C . ASP A 1 106 ? 3.341 -2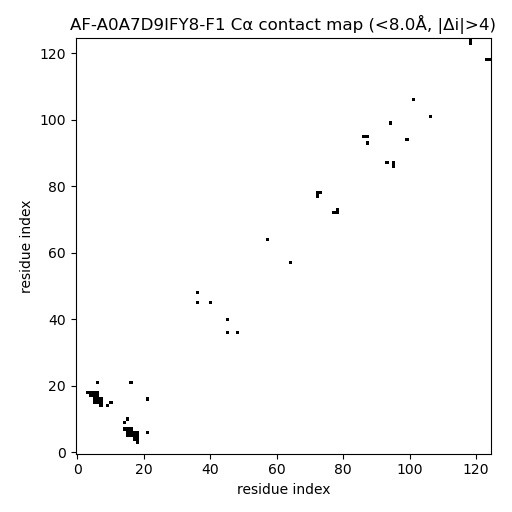1.504 14.393 1.00 88.12 106 ASP A C 1
ATOM 874 O O . ASP A 1 106 ? 3.635 -20.753 15.323 1.00 88.12 106 ASP A O 1
ATOM 878 N N . PHE A 1 107 ? 2.210 -21.366 13.693 1.00 89.94 107 PHE A N 1
ATOM 879 C CA . PHE A 1 107 ? 1.226 -20.322 13.960 1.00 89.94 107 PHE A CA 1
ATOM 880 C C . PHE A 1 107 ? 0.597 -20.458 15.350 1.00 89.94 107 PHE A C 1
ATOM 882 O O . PHE A 1 107 ? 0.542 -19.488 16.099 1.00 89.94 107 PHE A O 1
ATOM 889 N N . HIS A 1 108 ? 0.169 -21.665 15.722 1.00 89.75 108 HIS A N 1
ATOM 890 C CA . HIS A 1 108 ? -0.412 -21.939 17.031 1.00 89.75 108 HIS A CA 1
ATOM 891 C C . HIS A 1 108 ? 0.591 -21.659 18.153 1.00 89.75 108 HIS A C 1
ATOM 893 O O . HIS A 1 108 ? 0.241 -21.023 19.144 1.00 89.75 108 HIS A O 1
ATOM 899 N N . LYS A 1 109 ? 1.851 -22.082 17.982 1.00 93.62 109 LYS A N 1
ATOM 900 C CA . LYS A 1 109 ? 2.922 -21.779 18.935 1.00 93.62 109 LYS A CA 1
ATOM 901 C C . LYS A 1 109 ? 3.099 -20.269 19.103 1.00 93.62 109 LYS A C 1
ATOM 903 O O . LYS A 1 109 ? 3.014 -19.773 20.220 1.00 93.62 109 LYS A O 1
ATOM 908 N N . TRP A 1 110 ? 3.251 -19.537 18.000 1.00 93.81 110 TRP A N 1
ATOM 909 C CA . TRP A 1 110 ? 3.383 -18.078 18.025 1.00 93.81 110 TRP A CA 1
ATOM 910 C C . TRP A 1 110 ? 2.179 -17.384 18.679 1.00 93.81 110 TRP A C 1
ATOM 912 O O . TRP A 1 110 ? 2.346 -16.452 19.469 1.00 93.81 110 TRP A O 1
ATOM 922 N N . MET A 1 111 ? 0.966 -17.849 18.380 1.00 92.50 111 MET A N 1
ATOM 923 C CA . MET A 1 111 ? -0.267 -17.315 18.951 1.00 92.50 111 MET A CA 1
ATOM 924 C C . MET A 1 111 ? -0.288 -17.499 20.470 1.00 92.50 111 MET A C 1
ATOM 926 O O . MET A 1 111 ? -0.542 -16.542 21.200 1.00 92.50 111 MET A O 1
ATOM 930 N N . MET A 1 112 ? 0.041 -18.697 20.955 1.00 93.56 112 MET A N 1
ATOM 931 C CA . MET A 1 112 ? 0.096 -18.977 22.388 1.00 93.56 112 MET A CA 1
ATOM 932 C C . MET A 1 112 ? 1.206 -18.190 23.080 1.00 93.56 112 MET A C 1
ATOM 934 O O . MET A 1 112 ? 0.956 -17.611 24.133 1.00 93.56 112 MET A O 1
ATOM 938 N N . ASP A 1 113 ? 2.399 -18.097 22.493 1.00 91.88 113 ASP A N 1
ATOM 939 C CA . ASP A 1 113 ? 3.502 -17.297 23.043 1.00 91.88 113 ASP A CA 1
ATOM 940 C C . ASP A 1 113 ? 3.100 -15.820 23.175 1.00 91.88 113 ASP A C 1
ATOM 942 O O . ASP A 1 113 ? 3.373 -15.168 24.186 1.00 91.88 113 ASP A O 1
ATOM 946 N N . THR A 1 114 ? 2.380 -15.298 22.179 1.00 90.12 114 THR A N 1
ATOM 947 C CA . THR A 1 114 ? 1.861 -13.928 22.199 1.00 90.12 114 THR A CA 1
ATOM 948 C C . THR A 1 114 ? 0.809 -13.754 23.291 1.00 90.12 114 THR A C 1
ATOM 950 O O . THR A 1 114 ? 0.909 -12.814 24.075 1.00 90.12 114 THR A O 1
ATOM 953 N N . ILE A 1 115 ? -0.154 -14.672 23.415 1.00 90.75 115 ILE A N 1
ATOM 954 C CA . ILE A 1 115 ? -1.174 -14.627 24.475 1.00 90.75 115 ILE A CA 1
ATOM 955 C C . ILE A 1 115 ? -0.525 -14.674 25.863 1.00 90.75 115 ILE A C 1
ATOM 957 O O . ILE A 1 115 ? -0.884 -13.874 26.724 1.00 90.75 115 ILE A O 1
ATOM 961 N N . HIS A 1 116 ? 0.451 -15.556 26.089 1.00 89.69 116 HIS A N 1
ATOM 962 C CA . HIS A 1 116 ? 1.168 -15.629 27.366 1.00 89.69 116 HIS A CA 1
ATOM 963 C C . HIS A 1 116 ? 1.919 -14.334 27.673 1.00 89.69 116 HIS A C 1
ATOM 965 O O . HIS A 1 116 ? 1.822 -13.814 28.785 1.00 89.69 116 HIS A O 1
ATOM 971 N N . LYS A 1 117 ? 2.616 -13.770 26.680 1.00 90.44 117 LYS A N 1
ATOM 972 C CA . LYS A 1 117 ? 3.307 -12.486 26.827 1.00 90.44 117 LYS A CA 1
ATOM 973 C C . LYS A 1 117 ? 2.338 -11.363 27.186 1.00 90.44 117 LYS A C 1
ATOM 975 O O . LYS A 1 117 ? 2.649 -10.536 28.036 1.00 90.44 117 LYS A O 1
ATOM 980 N N . TRP A 1 118 ? 1.165 -11.336 26.563 1.00 87.44 118 TRP A N 1
ATOM 981 C CA . TRP A 1 118 ? 0.143 -10.339 26.857 1.00 87.44 118 TRP A CA 1
ATOM 982 C C . TRP A 1 118 ? -0.461 -10.532 28.246 1.00 87.44 118 TRP A C 1
ATOM 984 O O . TRP A 1 118 ? -0.533 -9.558 28.982 1.00 87.44 118 TRP A O 1
ATOM 994 N N . LYS A 1 119 ? -0.777 -11.767 28.656 1.00 86.94 119 LYS A N 1
ATOM 995 C CA . LYS A 1 119 ? -1.234 -12.070 30.025 1.00 86.94 119 LYS A CA 1
ATOM 996 C C . LYS A 1 119 ? -0.237 -11.605 31.087 1.00 86.94 119 LYS A C 1
ATOM 998 O O . LYS A 1 119 ? -0.642 -11.019 32.086 1.00 86.94 119 LYS A O 1
ATOM 1003 N N . TYR A 1 120 ? 1.057 -11.819 30.845 1.00 81.88 120 TYR A N 1
ATOM 1004 C CA . TYR A 1 120 ? 2.120 -11.334 31.725 1.00 81.88 120 TYR A CA 1
ATOM 1005 C C . TYR A 1 120 ? 2.130 -9.801 31.825 1.00 81.88 120 TYR A C 1
ATOM 1007 O O . TYR A 1 120 ? 2.236 -9.254 32.918 1.00 81.88 120 TYR A O 1
ATOM 1015 N N . LEU A 1 121 ? 1.978 -9.101 30.696 1.00 78.81 121 LEU A N 1
ATOM 1016 C CA . LEU A 1 121 ? 1.968 -7.636 30.652 1.00 78.81 121 LEU A CA 1
ATOM 1017 C C . LEU A 1 121 ? 0.703 -7.020 31.263 1.00 78.81 121 LEU A C 1
ATOM 1019 O O . LEU A 1 121 ? 0.775 -5.934 31.830 1.00 78.81 121 LEU A O 1
ATOM 1023 N N . THR A 1 122 ? -0.445 -7.689 31.152 1.00 78.31 122 THR A N 1
ATOM 1024 C CA . THR A 1 122 ? -1.726 -7.181 31.663 1.00 78.31 122 THR A CA 1
ATOM 1025 C C . THR A 1 122 ? -2.005 -7.585 33.109 1.00 78.31 122 THR A C 1
ATOM 1027 O O . THR A 1 122 ? -3.045 -7.209 33.638 1.00 78.31 122 THR A O 1
ATOM 1030 N N . GLY A 1 123 ? -1.114 -8.347 33.757 1.00 64.62 123 GLY A N 1
ATOM 1031 C CA . GLY A 1 123 ? -1.218 -8.689 35.181 1.00 64.62 123 GLY A CA 1
ATOM 1032 C C . GLY A 1 123 ? -2.491 -9.447 35.574 1.00 64.62 123 GLY A C 1
ATOM 1033 O O . GLY A 1 123 ? -2.837 -9.481 36.754 1.00 64.62 123 GLY A O 1
ATOM 1034 N N . SER A 1 124 ? -3.201 -10.048 34.614 1.00 59.03 124 SER A N 1
ATOM 1035 C CA . SER A 1 124 ? -4.375 -10.865 34.918 1.00 59.03 124 SER A CA 1
ATOM 1036 C C . SER A 1 124 ? -3.882 -12.225 35.393 1.00 59.03 124 SER A C 1
ATOM 1038 O O . SER A 1 124 ? -3.385 -13.015 34.586 1.00 59.03 124 SER A O 1
ATOM 1040 N N . LYS A 1 125 ? -3.979 -12.445 36.708 1.00 52.53 125 LYS A N 1
ATOM 1041 C CA . LYS A 1 125 ? -3.873 -13.772 37.323 1.00 52.53 125 LYS A CA 1
ATOM 1042 C C . LYS A 1 125 ? -4.908 -14.724 36.730 1.00 52.53 125 LYS A C 1
ATOM 1044 O O . LYS A 1 125 ? -6.009 -14.241 36.377 1.00 52.53 125 LYS A O 1
#

pLDDT: mean 74.1, std 12.49, range [45.47, 93.81]

Solvent-accessible surface area (backbone atoms only — not comparable to full-atom values): 7993 Å² total; per-residue (Å²): 132,79,80,88,52,61,43,53,94,81,64,66,91,90,50,64,40,50,41,66,61,53,48,51,52,50,52,52,53,50,53,51,52,55,60,74,55,52,91,82,79,45,75,72,58,50,56,54,57,66,72,61,67,68,66,95,64,74,90,78,47,70,65,65,53,52,51,50,52,51,51,54,42,58,75,66,44,71,85,59,87,62,90,84,68,72,82,52,75,93,39,81,85,58,69,86,58,82,61,74,82,56,54,63,68,62,51,52,51,52,50,49,54,49,51,53,53,47,40,65,73,68,66,64,126

Nearest PDB structures (foldseek):
  2a0i-assembly1_A  TM=3.238E-01  e=4.238E+00  Escherichia coli
  7dgs-assembly1_O  TM=1.986E-01  e=8.435E+00  Bos taurus

Sequence (125 aa):
MKWNRFYNKYGGKGRNIPLDLKMEQLNKLLKSMFRSLGPNVDEKKCKKRMSQKQGHGSKGKPEETVQQIINDLNEKCVFQYTPNREGHPSFPKFESNLVKNLKYRDFHKWMMDTIHKWKYLTGSK